Protein 5W0G (pdb70)

InterPro domains:
  IPR000504 RNA recognition motif domain [PF00076] (151-224)
  IPR000504 RNA recognition motif domain [PF00076] (261-330)
  IPR000504 RNA recognition motif domain [PF00076] (400-459)
  IPR000504 RNA recognition motif domain [PS50102] (149-231)
  IPR000504 RNA recognition motif domain [PS50102] (259-337)
  IPR000504 RNA recognition motif domain [PS50102] (385-466)
  IPR000504 RNA recognition motif domain [SM00360] (150-227)
  IPR000504 RNA recognition motif domain [SM00360] (260-333)
  IPR000504 RNA recognition motif domain [SM00360] (377-462)
  IPR006529 U2 snRNP auxilliary factor, large subunit, splicing factor [TIGR01642] (4-474)
  IPR012677 Nucleotide-binding alpha-beta plait domain superfamily [G3DSA:3.30.70.330] (149-332)
  IPR012677 Nucleotide-binding alpha-beta plait domain superfamily [G3DSA:3.30.70.330] (235-310)
  IPR012677 Nucleotide-binding alpha-beta plait domain superfamily [G3DSA:3.30.70.330] (371-475)
  IPR035979 RNA-binding domain superfamily [SSF54928] (149-233)
  IPR035979 RNA-binding domain superfamily [SSF54928] (244-336)
  IPR035979 RNA-binding domain superfamily [SSF54928] (373-469)

Organism: Homo sapiens (NCBI:txid9606)

Nearest PDB structures (foldseek):
  5w0g-assembly1_A  TM=1.012E+00  e=1.033E-17  Homo sapiens
  2hzc-assembly1_A  TM=1.010E+00  e=5.669E-16  Homo sapiens
  4tu7-assembly1_B  TM=9.883E-01  e=1.180E-14  Homo sapiens
  3vai-assembly1_A  TM=9.806E-01  e=1.529E-14  Homo sapiens
  7s3a-assembly1_A  TM=9.869E-01  e=1.374E-13  Homo sapiens

Structure (mmCIF, N/CA/C/O backbone):
data_5W0G
#
_entry.id   5W0G
#
_cell.length_a   28.707
_cell.length_b   28.707
_cell.length_c   185.851
_cell.angle_alpha   90.00
_cell.angle_beta   90.00
_cell.angle_gamma   90.00
#
_symmetry.space_group_name_H-M   'P 43 21 2'
#
loop_
_entity.id
_entity.type
_entity.pdbx_description
1 polymer 'Splicing factor U2AF 65 kDa subunit'
2 non-polymer 'ZINC ION'
3 non-polymer 'ACETATE ION'
4 non-polymer 2-(2-{2-[2-(2-METHOXY-ETHOXY)-ETHOXY]-ETHOXY}-ETHOXY)-ETHANOL
5 water water
#
loop_
_atom_site.group_PDB
_atom_site.id
_atom_site.type_symbol
_atom_site.label_atom_id
_atom_site.label_alt_id
_atom_site.label_comp_id
_atom_site.label_asym_id
_atom_site.label_entity_id
_atom_site.label_seq_id
_atom_site.pdbx_PDB_ins_code
_atom_site.Cartn_x
_atom_site.Cartn_y
_atom_site.Cartn_z
_atom_site.occupancy
_atom_site.B_iso_or_equiv
_atom_site.auth_seq_id
_atom_site.auth_comp_id
_atom_site.auth_asym_id
_atom_site.auth_atom_id
_atom_site.pdbx_PDB_model_num
ATOM 1 C C . LEU A 1 3 ? 22.739 13.955 197.139 1.00 39.08 145 LEU A C 1
ATOM 2 O O . LEU A 1 3 ? 22.150 12.945 197.462 1.00 44.60 145 LEU A O 1
ATOM 3 N N . GLY A 1 4 ? 22.653 14.442 195.899 1.00 43.70 146 GLY A N 1
ATOM 4 C CA . GLY A 1 4 ? 21.858 13.745 194.896 1.00 37.10 146 GLY A CA 1
ATOM 5 C C . GLY A 1 4 ? 22.104 12.239 194.855 1.00 32.04 146 GLY A C 1
ATOM 6 O O . GLY A 1 4 ? 21.212 11.423 195.012 1.00 30.36 146 GLY A O 1
ATOM 10 N N A SER A 1 5 ? 23.330 11.748 194.708 0.42 28.11 147 SER A N 1
ATOM 11 N N B SER A 1 5 ? 23.317 11.720 194.699 0.58 27.27 147 SER A N 1
ATOM 12 C CA A SER A 1 5 ? 23.657 10.327 194.790 0.42 25.45 147 SER A CA 1
ATOM 13 C CA B SER A 1 5 ? 23.576 10.286 194.791 0.58 24.18 147 SER A CA 1
ATOM 14 C C A SER A 1 5 ? 23.412 9.767 196.187 0.42 19.29 147 SER A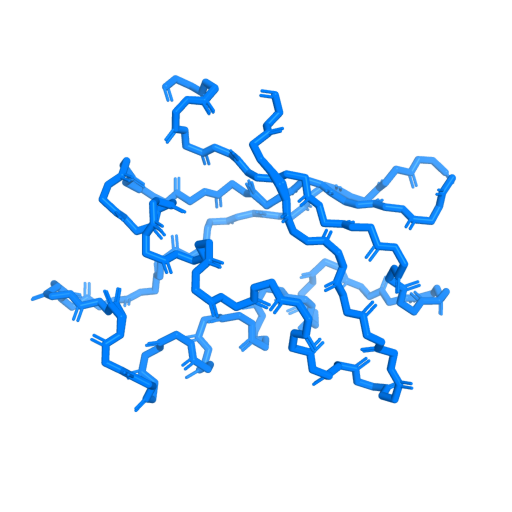 C 1
ATOM 15 C C B SER A 1 5 ? 23.343 9.756 196.200 0.58 18.49 147 SER A C 1
ATOM 16 O O A SER A 1 5 ? 23.166 8.564 196.339 0.42 22.81 147 SER A O 1
ATOM 17 O O B SER A 1 5 ? 23.033 8.568 196.378 0.58 18.64 147 SER A O 1
ATOM 32 N N . ALA A 1 6 ? 23.482 10.614 197.213 1.00 16.98 148 ALA A N 1
ATOM 33 C CA . ALA A 1 6 ? 23.170 10.217 198.575 1.00 15.87 148 ALA A CA 1
ATOM 34 C C . ALA A 1 6 ? 21.671 10.120 198.818 1.00 12.36 148 ALA A C 1
ATOM 35 O O . ALA A 1 6 ? 21.267 9.762 199.930 1.00 12.88 148 ALA A O 1
ATOM 42 N N . ARG A 1 7 ? 20.833 10.445 197.822 1.00 11.55 149 ARG A N 1
ATOM 43 C CA . ARG A 1 7 ? 19.389 10.292 197.941 1.00 10.24 149 ARG A CA 1
ATOM 44 C C . ARG A 1 7 ? 18.810 9.273 196.973 1.00 10.23 149 ARG A C 1
ATOM 45 O O . ARG A 1 7 ? 17.591 9.241 196.776 1.00 10.95 149 ARG A O 1
ATOM 66 N N . ARG A 1 8 ? 19.644 8.420 196.408 1.00 10.65 150 ARG A N 1
ATOM 67 C CA . ARG A 1 8 ? 19.136 7.385 195.530 1.00 11.10 150 ARG A CA 1
ATOM 68 C C . ARG A 1 8 ? 19.695 6.016 195.881 1.00 11.12 150 ARG A C 1
ATOM 69 O O . ARG A 1 8 ? 20.804 5.895 196.397 1.00 11.79 150 ARG A O 1
ATOM 90 N N . LEU A 1 9 ? 18.899 4.988 195.602 1.00 10.92 151 LEU A N 1
ATOM 91 C CA . LEU A 1 9 ? 19.358 3.611 195.696 1.00 11.15 151 LEU A CA 1
ATOM 92 C C . LEU A 1 9 ? 19.028 2.868 194.410 1.00 11.38 151 LEU A C 1
ATOM 93 O O . LEU A 1 9 ? 17.980 3.089 193.800 1.00 12.24 151 LEU A O 1
ATOM 109 N N . TYR A 1 10 ? 19.925 1.964 194.039 1.00 11.65 152 TYR A N 1
ATOM 110 C CA . TYR A 1 10 ? 19.665 0.978 193.002 1.00 12.82 152 TYR A CA 1
ATOM 111 C C . TYR A 1 10 ? 18.801 -0.127 193.585 1.00 12.69 152 TYR A C 1
ATOM 112 O O . TYR A 1 10 ? 19.081 -0.619 194.681 1.00 12.57 152 TYR A O 1
ATOM 130 N N . VAL A 1 11 ? 17.778 -0.544 192.833 1.00 12.95 153 VAL A N 1
ATOM 131 C CA . VAL A 1 11 ? 16.924 -1.662 193.211 1.00 14.08 153 VAL A CA 1
ATOM 132 C C . VAL A 1 11 ? 16.830 -2.597 192.014 1.00 16.34 153 VAL A C 1
ATOM 133 O O . VAL A 1 11 ? 16.228 -2.250 190.990 1.00 18.76 153 VAL A O 1
ATOM 146 N N . GLY A 1 12 ? 17.426 -3.780 192.145 1.00 16.85 154 GLY A N 1
ATOM 147 C CA . GLY A 1 12 ? 17.481 -4.747 191.076 1.00 18.45 154 GLY A CA 1
ATOM 148 C C . GLY A 1 12 ? 16.532 -5.907 191.316 1.00 16.30 154 GLY A C 1
ATOM 149 O O . GLY A 1 12 ? 15.996 -6.116 192.402 1.00 15.76 154 GLY A O 1
ATOM 153 N N . ASN A 1 13 ? 16.349 -6.685 190.254 1.00 18.16 155 ASN A N 1
ATOM 154 C CA . ASN A 1 13 ? 15.487 -7.862 190.276 1.00 18.65 155 ASN A CA 1
ATOM 155 C C . ASN A 1 13 ? 14.031 -7.477 190.512 1.00 17.86 155 ASN A C 1
ATOM 156 O O . ASN A 1 13 ? 13.274 -8.199 191.161 1.00 19.94 155 ASN A O 1
ATOM 167 N N . ILE A 1 14 ? 13.626 -6.343 189.950 1.00 18.00 156 ILE A N 1
ATOM 168 C CA . ILE A 1 14 ? 12.249 -5.888 190.105 1.00 19.85 156 ILE A CA 1
ATOM 169 C C . ILE A 1 14 ? 11.307 -6.751 189.277 1.00 18.67 156 ILE A C 1
ATOM 170 O O . ILE A 1 14 ? 11.717 -7.339 188.259 1.00 21.62 156 ILE A O 1
ATOM 186 N N . PRO A 1 15 ? 10.041 -6.848 189.668 1.00 20.17 157 PRO A N 1
ATOM 187 C CA . PRO A 1 15 ? 9.086 -7.591 188.844 1.00 22.24 157 PRO A CA 1
ATOM 188 C C . PRO A 1 15 ? 8.938 -6.939 187.479 1.00 19.70 157 PRO A C 1
ATOM 189 O O . PRO A 1 15 ? 8.810 -5.721 187.357 1.00 20.15 157 PRO A O 1
ATOM 200 N N . PHE A 1 16 ? 8.952 -7.754 186.428 1.00 17.64 158 PHE A N 1
ATOM 201 C CA . PHE A 1 16 ? 8.721 -7.194 185.106 1.00 16.35 158 PHE A CA 1
ATOM 202 C C . PHE A 1 16 ? 7.334 -6.562 185.040 1.00 17.27 158 PHE A C 1
ATOM 203 O O . PHE A 1 16 ? 6.344 -7.138 185.500 1.00 20.54 158 PHE A O 1
ATOM 220 N N . GLY A 1 17 ? 7.260 -5.376 184.444 1.00 16.38 159 GLY A N 1
ATOM 221 C CA . GLY A 1 17 ? 5.989 -4.726 184.197 1.00 17.87 159 GLY A CA 1
ATOM 222 C C . GLY A 1 17 ? 5.469 -3.891 185.347 1.00 19.05 159 GLY A C 1
ATOM 223 O O . GLY A 1 17 ? 4.428 -3.233 185.203 1.00 22.48 159 GLY A O 1
ATOM 227 N N . ILE A 1 18 ? 6.173 -3.878 186.478 1.00 18.37 160 ILE A N 1
ATOM 228 C CA . ILE A 1 18 ? 5.754 -3.086 187.626 1.00 18.20 160 ILE A CA 1
ATOM 229 C C . ILE A 1 18 ? 5.704 -1.612 187.240 1.00 16.40 160 ILE A C 1
ATOM 230 O O . ILE A 1 18 ? 6.391 -1.158 186.314 1.00 18.25 160 ILE A O 1
ATOM 246 N N . THR A 1 19 ? 4.871 -0.860 187.951 1.00 17.05 161 THR A N 1
ATOM 247 C CA . THR A 1 19 ? 4.789 0.571 187.746 1.00 15.81 161 THR A CA 1
ATOM 248 C C . THR A 1 19 ? 5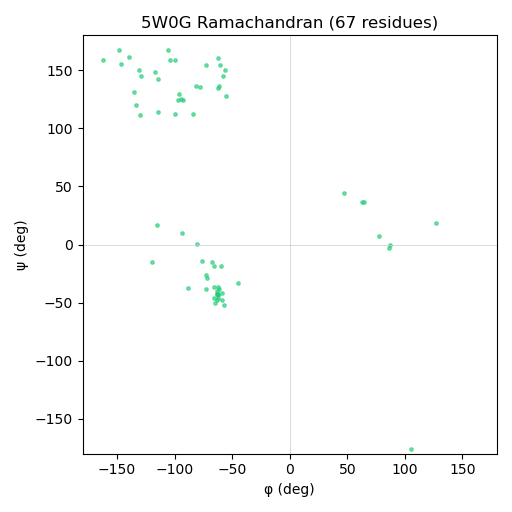.597 1.295 188.803 1.00 14.38 161 THR A C 1
ATOM 249 O O . THR A 1 19 ? 5.842 0.798 189.919 1.00 15.06 161 THR A O 1
ATOM 260 N N . GLU A 1 20 ? 5.953 2.523 188.460 1.00 14.30 162 GLU A N 1
ATOM 261 C CA . GLU A 1 20 ? 6.616 3.386 189.425 1.00 15.18 162 GLU A CA 1
ATOM 262 C C . GLU A 1 20 ? 5.746 3.596 190.661 1.00 13.91 162 GLU A C 1
ATOM 263 O O . GLU A 1 20 ? 6.239 3.533 191.796 1.00 14.83 162 GLU A O 1
ATOM 275 N N . GLU A 1 21 ? 4.440 3.797 190.466 1.00 14.19 163 GLU A N 1
ATOM 276 C CA . GLU A 1 21 ? 3.540 4.015 191.598 1.00 14.69 163 GLU A CA 1
ATOM 277 C C . GLU A 1 21 ? 3.512 2.805 192.511 1.00 12.37 163 GLU A C 1
ATOM 278 O O . GLU A 1 21 ? 3.517 2.941 193.737 1.00 13.15 163 GLU A O 1
ATOM 290 N N . ALA A 1 22 ? 3.448 1.607 191.939 1.00 13.32 164 ALA A N 1
ATOM 291 C CA . ALA A 1 22 ? 3.407 0.415 192.777 1.00 13.29 164 ALA A CA 1
ATOM 292 C C . ALA A 1 22 ? 4.668 0.286 193.613 1.00 11.90 164 ALA A C 1
ATOM 293 O O . ALA A 1 22 ? 4.600 -0.060 194.802 1.00 12.44 164 ALA A O 1
ATOM 300 N N A MET A 1 23 ? 5.836 0.565 193.024 0.51 12.23 165 MET A N 1
ATOM 301 N N B MET A 1 23 ? 5.825 0.523 193.002 0.49 13.52 165 MET A N 1
ATOM 302 C CA A MET A 1 23 ? 7.080 0.452 193.784 0.51 12.22 165 MET A CA 1
ATOM 303 C CA B MET A 1 23 ? 7.083 0.477 193.733 0.49 12.79 165 MET A CA 1
ATOM 304 C C A MET A 1 23 ? 7.175 1.531 194.846 0.51 12.00 165 MET A C 1
ATOM 305 C C B MET A 1 23 ? 7.104 1.511 194.845 0.49 11.05 165 MET A C 1
ATOM 306 O O A MET A 1 23 ? 7.644 1.280 195.964 0.51 11.11 165 MET A O 1
ATOM 307 O O B MET A 1 23 ? 7.421 1.205 195.999 0.49 11.94 165 MET A O 1
ATOM 334 N N . MET A 1 24 ? 6.775 2.751 194.504 1.00 12.36 166 MET A N 1
ATOM 335 C CA A MET A 1 24 ? 6.787 3.833 195.475 0.46 12.79 166 MET A CA 1
ATOM 336 C CA B MET A 1 24 ? 6.784 3.839 195.467 0.54 12.83 166 MET A CA 1
ATOM 337 C C . MET A 1 24 ? 5.853 3.538 196.638 1.00 11.52 166 MET A C 1
ATOM 338 O O . MET A 1 24 ? 6.215 3.729 197.805 1.00 12.38 166 MET A O 1
ATOM 364 N N . ASP A 1 25 ? 4.642 3.086 196.344 1.00 11.83 167 ASP A N 1
ATOM 365 C CA . ASP A 1 25 ? 3.641 2.821 197.372 1.00 12.10 167 ASP A CA 1
ATOM 366 C C . ASP A 1 25 ? 4.099 1.708 198.305 1.00 11.57 167 ASP A C 1
ATOM 367 O O . ASP A 1 25 ? 3.887 1.778 199.516 1.00 12.55 167 ASP A O 1
ATOM 376 N N . PHE A 1 26 ? 4.718 0.676 197.740 1.00 10.97 168 PHE A N 1
ATOM 377 C CA . PHE A 1 26 ? 5.220 -0.422 198.550 1.00 11.12 168 PHE A CA 1
ATOM 378 C C . PHE A 1 26 ? 6.327 0.058 199.474 1.00 10.45 168 PHE A C 1
ATOM 379 O O . PHE A 1 26 ? 6.302 -0.214 200.680 1.00 11.00 168 PHE A O 1
ATOM 396 N N . PHE A 1 27 ? 7.327 0.754 198.932 1.00 9.91 169 PHE A N 1
ATOM 397 C CA . PHE A 1 27 ? 8.405 1.234 199.794 1.00 10.58 169 PHE A CA 1
ATOM 398 C C . PHE A 1 27 ? 7.905 2.222 200.836 1.00 10.13 169 PHE A C 1
ATOM 399 O O . PHE A 1 27 ? 8.329 2.172 201.994 1.00 11.15 169 PHE A O 1
ATOM 416 N N . ASN A 1 28 ? 7.032 3.142 200.454 1.00 9.96 170 ASN A N 1
ATOM 417 C CA . ASN A 1 28 ? 6.554 4.111 201.432 1.00 10.28 170 ASN A CA 1
ATOM 418 C C . ASN A 1 28 ? 5.800 3.418 202.558 1.00 10.59 170 ASN A C 1
ATOM 419 O O . ASN A 1 28 ? 6.023 3.706 203.742 1.00 11.62 170 ASN A O 1
ATOM 430 N N . ALA A 1 29 ? 4.904 2.497 202.212 1.00 11.24 171 ALA A N 1
ATOM 431 C CA . ALA A 1 29 ? 4.131 1.795 203.232 1.00 11.75 171 ALA A CA 1
ATOM 432 C C . ALA A 1 29 ? 5.044 0.975 204.122 1.00 12.18 171 ALA A C 1
ATOM 433 O O . ALA A 1 29 ? 4.925 1.019 205.347 1.00 13.63 171 ALA A O 1
ATOM 440 N N . GLN A 1 30 ? 5.950 0.199 203.526 1.00 11.39 172 GLN A N 1
ATOM 441 C CA . GLN A 1 30 ? 6.753 -0.728 204.314 1.00 11.96 172 GLN A CA 1
ATOM 442 C C . GLN A 1 30 ? 7.798 -0.007 205.143 1.00 10.89 172 GLN A C 1
ATOM 443 O O . GLN A 1 30 ? 8.084 -0.424 206.269 1.00 11.85 172 GLN A O 1
ATOM 457 N N . MET A 1 31 ? 8.409 1.051 204.606 1.00 10.29 173 MET A N 1
ATOM 458 C CA . MET A 1 31 ? 9.367 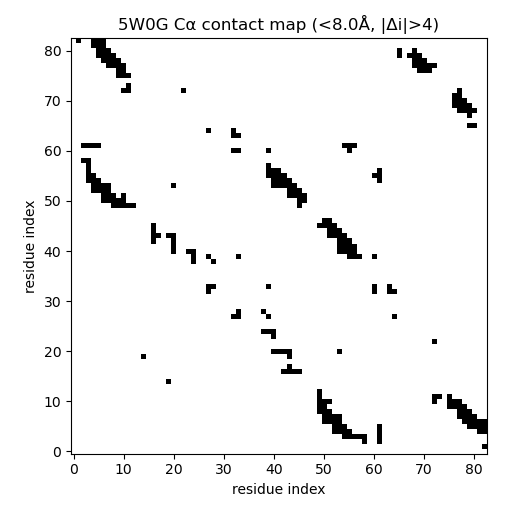1.810 205.410 1.00 10.76 173 MET A CA 1
ATOM 459 C C . MET A 1 31 ? 8.682 2.442 206.608 1.00 10.66 173 MET A C 1
ATOM 460 O O . MET A 1 31 ? 9.222 2.439 207.721 1.00 11.77 173 MET A O 1
ATOM 474 N N . ARG A 1 32 ? 7.493 2.995 206.398 1.00 10.80 174 ARG A N 1
ATOM 475 C CA . ARG A 1 32 ? 6.768 3.607 207.511 1.00 11.81 174 ARG A CA 1
ATOM 476 C C . ARG A 1 32 ? 6.361 2.567 208.538 1.00 11.61 174 ARG A C 1
ATOM 477 O O . ARG A 1 32 ? 6.572 2.752 209.738 1.00 12.75 174 ARG A O 1
ATOM 498 N N . LEU A 1 33 ? 5.808 1.449 208.084 1.00 12.09 175 LEU A N 1
ATOM 499 C CA . LEU A 1 33 ? 5.386 0.401 209.007 1.00 12.32 175 LEU A CA 1
ATOM 500 C C . LEU A 1 33 ? 6.556 -0.154 209.799 1.00 12.80 175 LEU A C 1
ATOM 501 O O . LEU A 1 33 ? 6.407 -0.480 210.989 1.00 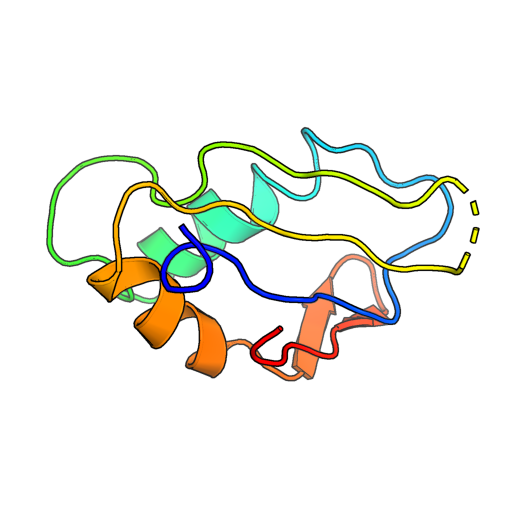14.21 175 LEU A O 1
ATOM 517 N N . GLY A 1 34 ? 7.716 -0.299 209.152 1.00 12.19 176 GLY A N 1
ATOM 518 C CA . GLY A 1 34 ? 8.880 -0.867 209.783 1.00 13.00 176 GLY A CA 1
ATOM 519 C C . GLY A 1 34 ? 9.658 0.072 210.661 1.00 12.75 176 GLY A C 1
ATOM 520 O O . GLY A 1 34 ? 10.667 -0.333 211.236 1.00 16.13 176 GLY A O 1
ATOM 524 N N . GLY A 1 35 ? 9.232 1.321 210.797 1.00 12.19 177 GLY A N 1
ATOM 525 C CA . GLY A 1 35 ? 9.933 2.247 211.658 1.00 14.28 177 GLY A CA 1
ATOM 526 C C . GLY A 1 35 ? 11.210 2.811 211.090 1.00 13.06 177 GLY A C 1
ATOM 527 O O . GLY A 1 35 ? 12.061 3.277 211.857 1.00 15.74 177 GLY A O 1
ATOM 531 N N A LEU A 1 36 ? 11.353 2.821 209.760 0.47 10.97 178 LEU A N 1
ATOM 532 N N B LEU A 1 36 ? 11.382 2.793 209.774 0.53 13.64 178 LEU A N 1
ATOM 533 C CA A LEU A 1 36 ? 12.537 3.322 209.062 0.47 12.34 178 LEU A CA 1
ATOM 534 C CA B LEU A 1 36 ? 12.607 3.336 209.213 0.53 13.81 178 LEU A CA 1
ATOM 535 C C A LEU A 1 36 ? 12.474 4.812 208.768 0.47 13.40 178 LEU A C 1
ATOM 536 C C B LEU A 1 36 ? 12.600 4.857 209.165 0.53 15.46 178 LEU A C 1
ATOM 537 O O A LEU A 1 36 ? 13.354 5.337 208.080 0.47 13.95 178 LEU A O 1
ATOM 538 O O B LEU A 1 36 ? 13.678 5.461 209.172 0.53 16.86 178 LEU A O 1
ATOM 569 N N . THR A 1 37 ? 11.429 5.486 209.207 1.00 12.74 179 THR A N 1
ATOM 570 C CA . THR A 1 37 ? 11.352 6.933 209.160 1.00 13.19 179 THR A CA 1
ATOM 571 C C . THR A 1 37 ? 11.331 7.465 210.590 1.00 13.26 179 THR A C 1
ATOM 572 O O . THR A 1 37 ? 10.877 6.794 211.516 1.00 17.92 179 THR A O 1
ATOM 583 N N . GLN A 1 38 ? 11.805 8.694 210.758 1.00 14.57 180 GLN A N 1
ATOM 584 C CA . GLN A 1 38 ? 11.786 9.381 212.038 1.00 15.98 180 GLN A CA 1
ATOM 585 C C . GLN A 1 38 ? 10.956 10.681 211.934 1.00 14.38 180 GLN A C 1
ATOM 586 O O . GLN A 1 38 ? 10.582 11.252 212.956 1.00 15.50 180 GLN A O 1
ATOM 600 N N . ALA A 1 39 ? 10.667 11.140 210.715 1.00 13.69 181 ALA A N 1
ATOM 601 C CA . ALA A 1 39 ? 9.899 12.340 210.476 1.00 14.01 181 ALA A CA 1
ATOM 602 C C . ALA A 1 39 ? 8.614 11.988 209.738 1.00 12.25 181 ALA A C 1
ATOM 603 O O . ALA A 1 39 ? 8.590 11.037 208.945 1.00 12.34 181 ALA A O 1
ATOM 610 N N . PRO A 1 40 ? 7.538 12.742 209.968 1.00 12.22 182 PRO A N 1
ATOM 611 C CA . PRO A 1 40 ? 6.272 12.473 209.277 1.00 12.32 182 PRO A CA 1
ATOM 612 C C . PRO A 1 40 ? 6.420 12.482 207.764 1.00 11.88 182 PRO A C 1
ATOM 613 O O . PRO A 1 40 ? 7.233 13.223 207.197 1.00 12.81 182 PRO A O 1
ATOM 624 N N . GLY A 1 41 ? 5.578 11.682 207.116 1.00 11.82 183 GLY A N 1
ATOM 625 C CA . GLY A 1 41 ? 5.442 11.707 205.671 1.00 12.68 183 GLY A CA 1
ATOM 626 C C . GLY A 1 41 ? 6.098 10.523 204.979 1.00 11.66 183 GLY A C 1
ATOM 627 O O . GLY A 1 41 ? 6.566 9.562 205.592 1.00 13.14 183 GLY A O 1
ATOM 631 N N . ASN A 1 42 ? 6.053 10.585 203.653 1.00 12.40 184 ASN A N 1
ATOM 632 C CA . ASN A 1 42 ? 6.540 9.519 202.795 1.00 11.46 184 ASN A CA 1
ATOM 633 C C . ASN A 1 42 ? 7.966 9.732 202.343 1.00 11.89 184 ASN A C 1
ATOM 634 O O . ASN A 1 42 ? 8.321 10.737 201.788 1.00 14.00 184 ASN A O 1
ATOM 645 N N . PRO A 1 43 ? 8.799 8.665 202.632 1.00 10.97 185 PRO A N 1
ATOM 646 C CA . PRO A 1 43 ? 10.219 8.828 202.279 1.00 11.71 185 PRO A CA 1
ATOM 647 C C . PRO A 1 43 ? 10.624 8.783 200.791 1.00 10.49 185 PRO A C 1
ATOM 648 O O . PRO A 1 43 ? 11.640 9.356 200.442 1.00 11.35 185 PRO A O 1
ATOM 659 N N . VAL A 1 44 ? 9.859 8.102 199.950 1.00 10.64 186 VAL A N 1
ATOM 660 C CA . VAL A 1 44 ? 10.219 7.926 198.542 1.00 10.37 186 VAL A CA 1
ATOM 661 C C . VAL A 1 44 ? 9.484 8.971 197.726 1.00 10.55 186 VAL A C 1
ATOM 662 O O . VAL A 1 44 ? 8.255 9.051 197.799 1.00 12.70 186 VAL A O 1
ATOM 675 N N . LEU A 1 45 ? 10.241 9.767 196.955 1.00 10.67 187 LEU A N 1
ATOM 676 C CA . LEU A 1 45 ? 9.705 10.792 196.065 1.00 11.88 187 LEU A CA 1
ATOM 677 C C . LEU A 1 45 ? 9.379 10.269 194.679 1.00 12.67 187 LEU A C 1
ATOM 678 O O . LEU A 1 45 ? 8.428 10.745 194.052 1.00 14.29 187 LEU A O 1
ATOM 694 N N . ALA A 1 46 ? 10.197 9.369 194.157 1.00 12.12 188 ALA A N 1
ATOM 695 C CA . ALA A 1 46 ? 10.098 9.003 192.761 1.00 13.42 188 ALA A CA 1
ATOM 696 C C . ALA A 1 46 ? 10.819 7.690 192.550 1.00 12.71 188 ALA A C 1
ATOM 697 O O . ALA A 1 46 ? 11.702 7.304 193.321 1.00 12.15 188 ALA A O 1
ATOM 704 N N . VAL A 1 47 ? 10.449 7.034 191.462 1.00 14.76 189 VAL A N 1
ATOM 705 C CA . VAL A 1 47 ? 11.065 5.794 191.034 1.00 15.21 189 VAL A CA 1
ATOM 706 C C . VAL A 1 47 ? 11.296 5.921 189.540 1.00 15.93 189 VAL A C 1
ATOM 707 O O . VAL A 1 47 ? 10.388 6.318 188.801 1.00 19.84 189 VAL A O 1
ATOM 720 N N . GLN A 1 48 ? 12.503 5.597 189.100 1.00 15.53 190 GLN A N 1
ATOM 721 C CA . GLN A 1 48 ? 12.854 5.564 187.681 1.00 17.82 190 GLN A CA 1
ATOM 722 C C . GLN A 1 48 ? 13.167 4.120 187.331 1.00 16.75 190 GLN A C 1
ATOM 723 O O . GLN A 1 48 ? 14.158 3.561 187.803 1.00 18.48 190 GLN A O 1
ATOM 737 N N . ILE A 1 49 ? 12.347 3.509 186.495 1.00 19.00 191 ILE A N 1
ATOM 738 C CA . ILE A 1 49 ? 12.564 2.134 186.083 1.00 18.52 191 ILE A CA 1
ATOM 739 C C . ILE A 1 49 ? 13.307 2.083 184.751 1.00 22.86 191 ILE A C 1
ATOM 740 O O . ILE A 1 49 ? 13.00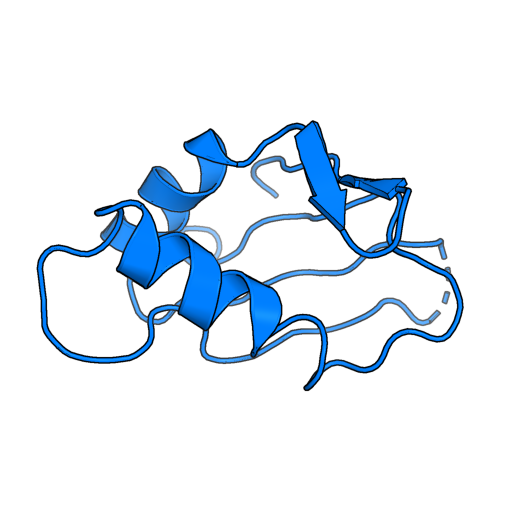5 2.869 183.864 1.00 28.75 191 ILE A O 1
ATOM 756 N N . ASN A 1 50 ? 14.361 1.329 184.661 1.00 27.35 192 ASN A N 1
ATOM 757 C CA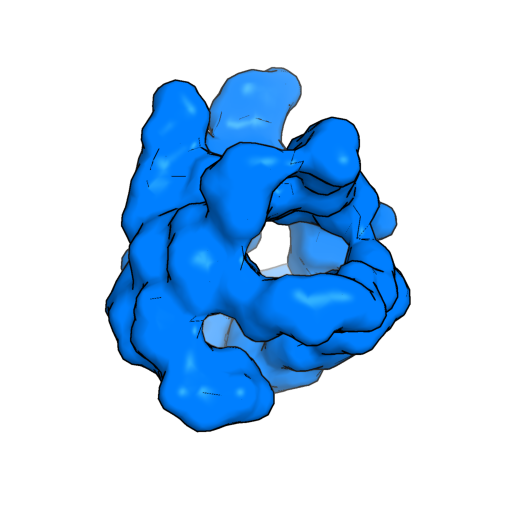 . ASN A 1 50 ? 15.157 1.406 183.453 1.00 37.74 192 ASN A CA 1
ATOM 758 C C . ASN A 1 50 ? 14.410 0.994 182.216 1.00 37.53 192 ASN A C 1
ATOM 759 O O . ASN A 1 50 ? 13.401 0.340 182.293 1.00 39.47 192 ASN A O 1
ATOM 770 N N . GLN A 1 51 ? 14.942 1.415 181.072 1.00 42.06 193 GLN A N 1
ATOM 771 C CA . GLN A 1 51 ? 14.381 1.067 179.771 1.00 32.67 193 GLN A CA 1
ATOM 772 C C . GLN A 1 51 ? 14.013 -0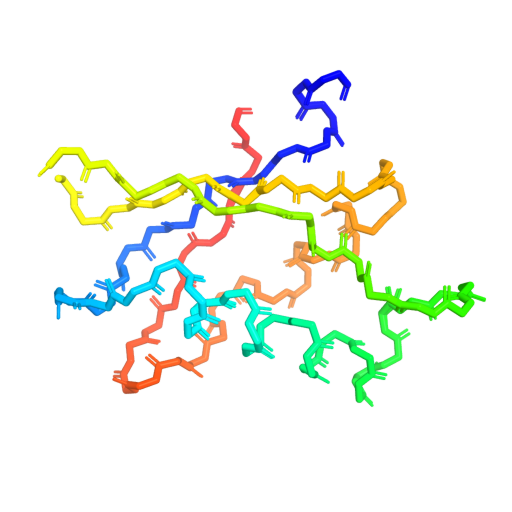.407 179.650 1.00 46.06 193 GLN A C 1
ATOM 773 O O . GLN A 1 51 ? 12.947 -0.754 179.169 1.00 48.25 193 GLN A O 1
ATOM 787 N N . LYS A 1 53 ? 16.424 -3.436 181.758 1.00 47.35 195 LYS A N 1
ATOM 788 C CA . LYS A 1 53 ? 17.459 -4.214 182.421 1.00 42.30 195 LYS A CA 1
ATOM 789 C C . LYS A 1 53 ? 17.000 -4.689 183.812 1.00 38.93 195 LYS A C 1
ATOM 790 O O . LYS A 1 53 ? 17.787 -5.071 184.646 1.00 46.14 195 LYS A O 1
ATOM 809 N N . ASN A 1 54 ? 15.698 -4.675 184.039 1.00 42.65 196 ASN A N 1
ATOM 810 C CA . ASN A 1 54 ? 15.162 -5.181 185.285 1.00 29.62 196 ASN A CA 1
ATOM 811 C C . ASN A 1 54 ? 15.564 -4.469 186.579 1.00 24.30 196 ASN A C 1
ATOM 812 O O . ASN A 1 54 ? 15.738 -5.109 187.607 1.00 27.46 196 ASN A O 1
ATOM 823 N N . PHE A 1 55 ? 15.706 -3.155 186.537 1.00 20.97 197 PHE A N 1
ATOM 824 C CA . PHE A 1 55 ? 16.073 -2.426 187.733 1.00 19.58 197 PHE A CA 1
ATOM 825 C C . PHE A 1 55 ? 15.477 -1.045 187.729 1.00 15.93 197 PHE A C 1
ATOM 826 O O . PHE A 1 55 ? 14.973 -0.571 186.735 1.00 17.46 197 PHE A O 1
ATOM 843 N N . ALA A 1 56 ? 15.548 -0.428 188.903 1.00 15.74 198 ALA A N 1
ATOM 844 C CA . ALA A 1 56 ? 15.064 0.919 189.100 1.00 14.82 198 ALA A CA 1
ATOM 845 C C . ALA A 1 56 ? 16.022 1.681 189.995 1.00 13.01 198 ALA A C 1
ATOM 846 O O . ALA A 1 56 ? 16.835 1.098 190.703 1.00 14.30 198 ALA A O 1
ATOM 853 N N . PHE A 1 57 ? 15.921 2.994 189.946 1.00 12.68 199 PHE A N 1
ATOM 854 C CA . PHE A 1 57 ? 16.471 3.833 190.995 1.00 12.11 199 PHE A CA 1
ATOM 855 C C . PHE A 1 57 ? 15.329 4.435 191.794 1.00 12.15 199 PHE A C 1
ATOM 856 O O . PHE A 1 57 ? 14.391 5.006 191.226 1.00 14.58 199 PHE A O 1
ATOM 873 N N A LEU A 1 58 ? 15.416 4.324 193.107 0.55 11.60 200 LEU A N 1
ATOM 874 N N B LEU A 1 58 ? 15.410 4.279 193.116 0.45 11.82 200 LEU A N 1
ATOM 875 C CA A LEU A 1 58 ? 14.488 5.000 193.996 0.55 14.11 200 LEU A CA 1
ATOM 876 C CA B LEU A 1 58 ? 14.545 4.983 194.050 0.45 11.47 200 LEU A CA 1
ATOM 877 C C A LEU A 1 58 ? 15.135 6.292 194.451 0.55 10.79 200 LEU A C 1
ATOM 878 C C B LEU A 1 58 ? 15.185 6.325 194.360 0.45 10.36 200 LEU A C 1
ATOM 879 O O A LEU A 1 58 ? 16.304 6.295 194.851 0.55 10.41 200 LEU A O 1
ATOM 880 O O B LEU A 1 58 ? 16.402 6.409 194.544 0.45 12.13 200 LEU A O 1
ATOM 911 N N . GLU A 1 59 ? 14.371 7.374 194.396 1.00 10.80 201 GLU A N 1
ATOM 912 C CA . GLU A 1 59 ? 14.806 8.675 194.866 1.00 10.55 201 GLU A CA 1
ATOM 913 C C . GLU A 1 59 ? 14.043 8.990 196.137 1.00 9.68 201 GLU A C 1
ATOM 914 O O . GLU A 1 59 ? 12.813 8.964 196.155 1.00 10.82 201 GLU A O 1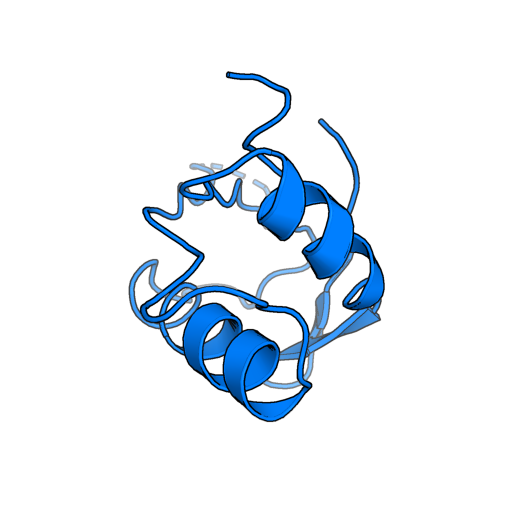
ATOM 926 N N . PHE A 1 60 ? 14.780 9.297 197.186 1.00 9.81 202 PHE A N 1
ATOM 927 C CA . PHE A 1 60 ? 14.240 9.581 198.504 1.00 9.78 202 PHE A CA 1
ATOM 928 C C . PHE A 1 60 ? 14.263 11.076 198.782 1.00 9.98 202 PHE A C 1
ATOM 929 O O . PHE A 1 60 ? 15.044 11.837 198.209 1.00 10.87 202 PHE A O 1
ATOM 946 N N . ARG A 1 61 ? 13.425 11.488 199.717 1.00 9.98 203 ARG A N 1
ATOM 947 C CA . ARG A 1 61 ? 13.392 12.892 200.098 1.00 10.31 203 ARG A CA 1
ATOM 948 C C . ARG A 1 61 ? 14.552 13.313 200.988 1.00 10.07 203 ARG A C 1
ATOM 949 O O . ARG A 1 61 ? 14.741 14.510 201.178 1.00 11.29 203 ARG A O 1
ATOM 970 N N . SER A 1 62 ? 15.296 12.373 201.567 1.00 10.11 204 SER A N 1
ATOM 971 C CA . SER A 1 62 ? 16.346 12.706 202.507 1.00 10.42 204 SER A CA 1
ATOM 972 C C . SER A 1 62 ? 17.481 11.703 202.387 1.00 9.57 204 SER A C 1
ATOM 973 O O . SER A 1 62 ? 17.278 10.532 202.055 1.00 10.47 204 SER A O 1
ATOM 981 N N . VAL A 1 63 ? 18.676 12.143 202.789 1.00 10.90 205 VAL A N 1
ATOM 982 C CA . VAL A 1 63 ? 19.810 11.232 202.903 1.00 11.82 205 VAL A CA 1
ATOM 983 C C . VAL A 1 63 ? 19.567 10.206 204.004 1.00 10.84 205 VAL A C 1
ATOM 984 O O . VAL A 1 63 ? 19.940 9.033 203.878 1.00 11.57 205 VAL A O 1
ATOM 997 N N . ASP A 1 64 ? 18.919 10.625 205.096 1.00 10.69 206 ASP A N 1
ATOM 998 C CA . ASP A 1 64 ? 18.629 9.716 206.205 1.00 10.78 206 ASP A CA 1
ATOM 999 C C . ASP A 1 64 ? 17.817 8.521 205.723 1.00 10.28 206 ASP A C 1
ATOM 1000 O O . ASP A 1 64 ? 18.157 7.367 205.987 1.00 10.82 206 ASP A O 1
ATOM 1009 N N . GLU A 1 65 ? 16.712 8.783 205.026 1.00 10.25 207 GLU A N 1
ATOM 1010 C CA . GLU A 1 65 ? 15.819 7.694 204.645 1.00 10.13 207 GLU A CA 1
ATOM 1011 C C . GLU A 1 65 ? 16.409 6.823 203.553 1.00 9.81 207 GLU A C 1
ATOM 1012 O O . GLU A 1 65 ? 16.116 5.623 203.502 1.00 10.26 207 GLU A O 1
ATOM 1024 N N . THR A 1 66 ? 17.264 7.393 202.707 1.00 9.61 208 THR A N 1
ATOM 1025 C CA . THR A 1 66 ? 18.012 6.588 201.746 1.00 9.41 208 THR A CA 1
ATOM 1026 C C . THR A 1 66 ? 18.853 5.554 202.478 1.00 9.82 208 THR A C 1
ATOM 1027 O O . THR A 1 66 ? 18.856 4.363 202.138 1.00 10.58 208 THR A O 1
ATOM 1038 N N . THR A 1 67 ? 19.581 5.997 203.502 1.00 9.91 209 THR A N 1
ATOM 1039 C CA . THR A 1 67 ? 20.384 5.072 204.286 1.00 10.29 209 THR A CA 1
ATOM 1040 C C . THR A 1 67 ? 19.515 4.033 204.974 1.00 10.29 209 THR A C 1
ATOM 1041 O O . THR A 1 67 ? 19.853 2.846 204.984 1.00 11.38 209 THR A O 1
ATOM 1052 N N . GLN A 1 68 ? 18.383 4.446 205.550 1.00 10.01 210 GLN A N 1
ATOM 1053 C CA . GLN A 1 68 ? 17.560 3.467 206.264 1.00 10.50 210 GLN A CA 1
ATOM 1054 C C . GLN A 1 68 ? 17.061 2.371 205.327 1.00 10.21 210 GLN A C 1
ATOM 1055 O O . GLN A 1 68 ? 16.949 1.205 205.722 1.00 10.84 210 GLN A O 1
ATOM 1069 N N . ALA A 1 69 ? 16.739 2.732 204.078 1.00 9.73 211 ALA A N 1
ATOM 1070 C CA . ALA A 1 69 ? 16.180 1.775 203.129 1.00 10.65 211 ALA A CA 1
ATOM 1071 C C . ALA A 1 69 ? 17.164 0.673 202.757 1.00 11.00 211 ALA A C 1
ATOM 1072 O O . ALA A 1 69 ? 16.736 -0.355 202.235 1.00 12.05 211 ALA A O 1
ATOM 1079 N N . MET A 1 70 ? 18.429 0.981 203.043 1.00 11.54 212 MET A N 1
ATOM 1080 C CA . MET A 1 70 ? 19.399 -0.249 202.843 1.00 12.59 212 MET A CA 1
ATOM 1081 C C . MET A 1 70 ? 19.061 -1.521 203.736 1.00 13.29 212 MET A C 1
ATOM 1082 O O . MET A 1 70 ? 19.368 -2.722 203.440 1.00 14.12 212 MET A O 1
ATOM 1095 N N . ALA A 1 71 ? 18.279 -1.255 204.789 1.00 12.15 213 ALA A N 1
ATOM 1096 C CA . ALA A 1 71 ? 17.819 -2.364 205.612 1.00 13.25 213 ALA A CA 1
ATOM 1097 C C . ALA A 1 71 ? 16.847 -3.264 204.876 1.00 12.42 213 ALA A C 1
ATOM 1098 O O . ALA A 1 71 ? 16.589 -4.386 205.325 1.00 14.94 213 ALA A O 1
ATOM 1105 N N . PHE A 1 72 ? 16.297 -2.807 203.759 1.00 11.97 214 PHE A N 1
ATOM 1106 C CA . PHE A 1 72 ? 15.363 -3.590 202.976 1.00 12.36 214 PHE A CA 1
ATOM 1107 C C . PHE A 1 72 ? 16.027 -4.372 201.847 1.00 11.66 214 PHE A C 1
ATOM 1108 O O . PHE A 1 72 ? 15.322 -4.956 201.028 1.00 12.66 214 PHE A O 1
ATOM 1125 N N . ASP A 1 73 ? 17.354 -4.444 201.797 1.00 12.37 215 ASP A N 1
ATOM 1126 C CA . ASP A 1 73 ? 17.985 -5.339 200.831 1.00 12.28 215 ASP A CA 1
ATOM 1127 C C . ASP A 1 73 ? 17.432 -6.743 201.038 1.00 12.07 215 ASP A C 1
ATOM 1128 O O . ASP A 1 73 ? 17.404 -7.255 202.162 1.00 13.83 215 ASP A O 1
ATOM 1137 N N . GLY A 1 74 ? 16.957 -7.354 199.956 1.00 11.48 216 GLY A N 1
ATOM 1138 C CA . GLY A 1 74 ? 16.365 -8.670 200.011 1.00 12.65 216 GLY A CA 1
ATOM 1139 C C . GLY A 1 74 ? 14.884 -8.709 200.319 1.00 11.64 216 GLY A C 1
ATOM 1140 O O . GLY A 1 74 ? 14.317 -9.805 200.383 1.00 12.81 216 GLY A O 1
ATOM 1144 N N . ILE A 1 75 ? 14.240 -7.561 200.527 1.00 11.14 217 ILE A N 1
ATOM 1145 C CA . ILE A 1 75 ? 12.808 -7.557 200.786 1.00 11.10 217 ILE A CA 1
ATOM 1146 C C . ILE A 1 75 ? 12.071 -8.218 199.622 1.00 11.20 217 ILE A C 1
ATOM 1147 O O . ILE A 1 75 ? 12.453 -8.081 198.452 1.00 11.73 217 ILE A O 1
ATOM 1163 N N . ILE A 1 76 ? 10.992 -8.918 199.948 1.00 11.53 218 ILE A N 1
ATOM 1164 C CA . ILE A 1 76 ? 10.194 -9.608 198.942 1.00 11.68 218 ILE A CA 1
ATOM 1165 C C . ILE A 1 76 ? 9.072 -8.689 198.478 1.00 12.54 218 ILE A C 1
ATOM 1166 O O . ILE A 1 76 ? 8.274 -8.200 199.286 1.00 13.26 218 ILE A O 1
ATOM 1182 N N . PHE A 1 77 ? 9.008 -8.468 197.169 1.00 13.10 219 PHE A N 1
ATOM 1183 C CA . PHE A 1 77 ? 8.010 -7.594 196.563 1.00 14.86 219 PHE A CA 1
ATOM 1184 C C . PHE A 1 77 ? 7.439 -8.342 195.376 1.00 15.60 219 PHE A C 1
ATOM 1185 O O . PHE A 1 77 ? 8.184 -8.705 194.464 1.00 15.65 219 PHE A O 1
ATOM 1202 N N . GLN A 1 78 ? 6.131 -8.588 195.403 1.00 18.40 220 GLN A N 1
ATOM 1203 C CA . GLN A 1 78 ? 5.456 -9.346 194.353 1.00 21.20 220 GLN A CA 1
ATOM 1204 C C . GLN A 1 78 ? 6.230 -10.616 194.016 1.00 23.19 220 GLN A C 1
ATOM 1205 O O . GLN A 1 78 ? 6.436 -10.956 192.849 1.00 25.58 220 GLN A O 1
ATOM 1219 N N . GLY A 1 79 ? 6.683 -11.311 195.056 1.00 20.82 221 GLY A N 1
ATOM 1220 C CA . GLY A 1 79 ? 7.335 -12.597 194.895 1.00 22.12 221 GLY A CA 1
ATOM 1221 C C . GLY A 1 79 ? 8.779 -12.564 194.434 1.00 19.65 221 GLY A C 1
ATOM 1222 O O . GLY A 1 79 ? 9.335 -13.634 194.154 1.00 22.00 221 GLY A O 1
ATOM 1226 N N . GLN A 1 80 ? 9.401 -11.389 194.342 1.00 18.15 222 GLN A N 1
ATOM 1227 C CA . GLN A 1 80 ? 10.793 -11.253 193.936 1.00 17.97 222 GLN A CA 1
ATOM 1228 C C . GLN A 1 80 ? 11.626 -10.709 195.086 1.00 13.86 222 GLN A C 1
ATOM 1229 O O . GLN A 1 80 ? 11.177 -9.834 195.833 1.00 14.23 222 GLN A O 1
ATOM 1243 N N . SER A 1 81 ? 12.854 -11.214 195.202 1.00 13.90 223 SER A N 1
ATOM 1244 C CA . SER A 1 81 ? 13.821 -10.700 196.170 1.00 12.87 223 SER A CA 1
ATOM 1245 C C . SER A 1 81 ? 14.526 -9.484 195.581 1.00 13.06 223 SER A C 1
ATOM 1246 O O . SER A 1 81 ? 15.303 -9.611 194.625 1.00 15.37 223 SER A O 1
ATOM 1254 N N . LEU A 1 82 ? 14.284 -8.310 196.150 1.00 11.78 224 LEU A N 1
ATOM 1255 C CA . LEU A 1 82 ? 14.858 -7.093 195.602 1.00 12.29 224 LEU A CA 1
ATOM 1256 C C . LEU A 1 82 ? 16.291 -6.924 196.070 1.00 13.19 224 LEU A C 1
ATOM 1257 O O . LEU A 1 82 ? 16.602 -7.132 197.245 1.00 16.01 224 LEU A O 1
ATOM 1273 N N . LYS A 1 83 ? 17.161 -6.549 195.143 1.00 13.62 225 LYS A N 1
ATOM 1274 C CA . LYS A 1 83 ? 18.570 -6.309 195.430 1.00 15.37 225 LYS A CA 1
ATOM 1275 C C . LYS A 1 83 ? 18.764 -4.808 195.566 1.00 15.04 225 LYS A C 1
ATOM 1276 O O . LYS A 1 83 ? 18.633 -4.072 194.586 1.00 19.39 225 LYS A O 1
ATOM 1295 N N . ILE A 1 84 ? 19.069 -4.344 196.775 1.00 13.90 226 ILE A N 1
ATOM 1296 C CA . ILE A 1 84 ? 19.185 -2.913 197.051 1.00 12.99 226 ILE A CA 1
ATOM 1297 C C . ILE A 1 84 ? 20.643 -2.587 197.329 1.00 14.28 226 ILE A C 1
ATOM 1298 O O . ILE A 1 84 ? 21.284 -3.232 198.168 1.00 16.34 226 ILE A O 1
ATOM 1314 N N A ARG A 1 85 ? 21.168 -1.585 196.608 0.52 14.54 227 ARG A N 1
ATOM 1315 N N B ARG A 1 85 ? 21.169 -1.579 196.646 0.48 14.56 227 ARG A N 1
ATOM 1316 C CA A ARG A 1 85 ? 22.574 -1.196 196.660 0.52 14.73 227 ARG A CA 1
ATOM 1317 C CA B ARG A 1 85 ? 22.529 -1.161 196.932 0.48 17.49 227 ARG A CA 1
ATOM 1318 C C A ARG A 1 85 ? 22.689 0.322 196.561 0.52 14.00 227 ARG A C 1
ATOM 1319 C C B ARG A 1 85 ? 22.689 0.311 196.607 0.48 14.06 227 ARG A C 1
ATOM 1320 O O A ARG A 1 85 ? 21.827 0.988 195.983 0.52 14.57 227 ARG A O 1
ATOM 1321 O O B ARG A 1 85 ? 21.873 0.919 195.912 0.48 12.47 227 ARG A O 1
ATOM 1362 N N . ARG A 1 86 ? 23.780 0.864 197.108 1.00 14.78 228 ARG A N 1
ATOM 1363 C CA . ARG A 1 86 ? 24.141 2.223 196.795 1.00 14.23 228 ARG A CA 1
ATOM 1364 C C . ARG A 1 86 ? 24.450 2.317 195.306 1.00 14.13 228 ARG A C 1
ATOM 1365 O O . ARG A 1 86 ? 25.039 1.394 194.736 1.00 16.39 228 ARG A O 1
ATOM 1386 N N . PRO A 1 87 ? 24.105 3.429 194.660 1.00 14.34 229 PRO A N 1
ATOM 1387 C CA . PRO A 1 87 ? 24.558 3.664 193.297 1.00 16.46 229 PRO A CA 1
ATOM 1388 C C . PRO A 1 87 ? 26.023 4.058 193.355 1.00 20.13 229 PRO A C 1
ATOM 1389 O O . PRO A 1 87 ? 26.592 4.265 194.428 1.00 20.50 229 PRO A O 1
#

Foldseek 3Di:
DLLFKKKKAFADPPDDFVLVQVVCQVVCVVVVQDDDDDGFWDTWAADVHGIIMTGTPDSSSLVSCVVQQQPADPRTGIHIDRD

Solvent-accessible surface area: 4725 Å² total

B-factor: mean 21.99, std 11.95, range [9.41, 76.35]

GO terms:
  GO:0005515 protein binding (F, IPI)
  GO:0016607 nuclear speck (C, IDA)
  GO:0005681 spliceosomal complex (C, IDA)
  GO:0000398 mRNA splicing, via spliceosome (P, IC)
  GO:0000974 Prp19 complex (C, IDA)
  GO:0033120 positive regulation of RNA splicing (P, IDA)
  GO:0048025 negative regulation of mRNA splicing, via spliceosome (P, IDA)
  GO:0019899 enzyme binding (F, IPI)
  GO:0006397 mRNA processing (P, TAS)
  GO:0005654 nucleoplasm (C, TAS)
  GO:0031397 negative regulation of protein ubiquitination (P, IDA)
  GO:0031397 negative regulation of protein ubiquitination (P, IMP)
  GO:0005654 nucleoplasm (C, IDA)
  GO:0005634 nucleus (C, IDA)
  GO:0030628 pre-mRNA 3'-splice site binding (F, IDA)
  GO:0071004 U2-type prespliceosome (C, IDA)
  GO:0089701 U2AF complex (C, IDA)
  GO:0000398 mRNA splicing, via spliceosome (P, IDA)
  GO:0140678 molecular function inhibitor activity (F, EXP)
  GO:0003723 RNA binding (F, HDA)

CATH classification: 3.30.70.330

Sequence (83 aa):
GSSARRLYVGNIPFGITEEAMMMMDFFNAQMRLGGLLTQAPGNPVLAVQINQKNFAFLLEFRSVDETTQAMAFDGIIFQGQSLKIRRRP

Secondary structure (P-SEA, 3-state):
ccccbbbbccccccccaaaaaaaaaaaaaaacccccccccccccccccccbbbbbbccaaaaaaacccccccccccccccccc

Radius of gyration: 11.42 Å; Cα contacts (8 Å, |Δi|>4): 160; chains: 1; bounding box: 21×26×32 Å